Protein AF-A0A2H0KR12-F1 (afdb_monomer)

InterPro domains:
  IPR002725 YgjP-like, metallopeptidase domain [PF01863] (48-145)
  IPR053136 UTP pyrophosphatase-like [PTHR30399] (55-147)

Radius of gyration: 16.47 Å; Cα contacts (8 Å, |Δi|>4): 166; chains: 1; bounding box: 38×52×34 Å

pLDDT: mean 76.74, std 24.13, range [26.86, 98.75]

Solvent-accessible surface area (backbone atoms only — not comparable to full-atom values): 8942 Å² total; per-residue (Å²): 135,95,82,69,77,79,75,62,68,79,72,65,74,71,60,64,45,29,58,40,60,66,64,67,37,68,79,52,59,50,60,95,76,39,70,70,61,90,79,41,70,67,59,46,67,73,39,33,64,59,22,42,49,50,52,52,52,53,46,54,60,56,38,69,75,70,68,72,83,66,68,47,83,43,68,42,88,57,80,53,48,65,59,43,52,46,99,77,32,36,39,35,33,23,33,66,48,65,76,46,59,66,72,59,32,48,50,50,52,44,51,35,55,37,37,75,81,34,82,55,93,43,73,69,28,53,57,52,38,38,74,84,38,70,64,48,64,57,55,50,49,56,35,46,79,54,65,33,55,98,116

Sequence (151 aa):
MLTKWFRMALHLDAIGKAQWLFTKIKFFKQFEGRPIAQYSRKDYLTHRDRAFSLAKERIGHFNGFYGYKFNKINIKNQKTRWGSCSKRGNLNFNYKILFLSQGLSDYIIVHELCHLGEFNHSRKFWNLVAKTVPDYLKIKSELKKTGISFD

Foldseek 3Di:
DDPDVPVVVVPPPQQQAALQVVVVVCVVCDPPVDGQPLQDPVSCVVQQVVLVVLLVVLCVVVCVVVVFDADEEEEDRDNGDQWAADPRRYTYGHSCLSVDDPLVSSLRSQLRVLCSVPVDPDPSSVVSSCVVNVCVVVVCVVSVVSVHDPD

Secondary structure (DSSP, 8-state):
---STTTTTTSSSSSHHHHTHHHHGGGGS-BTTB---TT-HHHHHHHHHHHHHHHHHHHHHHHHHH-----EEEEE--SS-SEEE-TT-EEEEEGGGGGS-HHHHHHHHHHHHHTTT-SS-SHHHHHHHHHH-TTHHHHHHHHHTTT----

Structure (mmCIF, N/CA/C/O backbone):
data_AF-A0A2H0KR12-F1
#
_entry.id   AF-A0A2H0KR12-F1
#
loop_
_atom_site.group_PDB
_atom_site.id
_atom_site.type_symbol
_atom_site.label_atom_id
_atom_site.label_alt_id
_atom_site.label_comp_id
_atom_site.label_asym_id
_atom_site.label_entity_id
_atom_site.label_seq_id
_atom_site.pdbx_PDB_ins_code
_atom_site.Cartn_x
_atom_site.Cartn_y
_atom_site.Cartn_z
_atom_site.occupancy
_atom_site.B_iso_or_equiv
_atom_site.auth_seq_id
_atom_site.auth_comp_id
_atom_site.auth_asym_id
_atom_site.auth_atom_id
_atom_site.pdbx_PDB_model_num
ATOM 1 N N . MET A 1 1 ? 5.468 40.212 15.635 1.00 36.59 1 MET A N 1
ATOM 2 C CA . MET A 1 1 ? 5.252 40.053 14.179 1.00 36.59 1 MET A CA 1
ATOM 3 C C . MET A 1 1 ? 5.972 38.795 13.706 1.00 36.59 1 MET A C 1
ATOM 5 O O . MET A 1 1 ? 7.193 38.734 13.741 1.00 36.59 1 MET A O 1
ATOM 9 N N . LEU A 1 2 ? 5.198 37.753 13.398 1.00 39.41 2 LEU A N 1
ATOM 10 C CA . LEU A 1 2 ? 5.635 36.397 13.050 1.00 39.41 2 LEU A CA 1
ATOM 11 C C . LEU A 1 2 ? 6.019 36.301 11.565 1.00 39.41 2 LEU A C 1
ATOM 13 O O . LEU A 1 2 ? 5.158 36.035 10.736 1.00 39.41 2 LEU A O 1
ATOM 17 N N . THR A 1 3 ? 7.295 36.466 11.209 1.00 51.78 3 THR A N 1
ATOM 18 C CA . THR A 1 3 ? 7.741 36.264 9.815 1.00 51.78 3 THR A CA 1
ATOM 19 C C . THR A 1 3 ? 9.189 35.772 9.732 1.00 51.78 3 THR A C 1
ATOM 21 O O . THR A 1 3 ? 10.098 36.549 9.460 1.00 51.78 3 THR A O 1
ATOM 24 N N . LYS A 1 4 ? 9.411 34.468 9.959 1.00 35.66 4 LYS A N 1
ATOM 25 C CA . LYS A 1 4 ? 10.483 33.673 9.299 1.00 35.66 4 LYS A CA 1
ATOM 26 C C . LYS A 1 4 ? 10.427 32.182 9.649 1.00 35.66 4 LYS A C 1
ATOM 28 O O . LYS A 1 4 ? 10.772 31.348 8.821 1.00 35.66 4 LYS A O 1
ATOM 33 N N . TRP A 1 5 ? 9.903 31.841 10.826 1.00 26.86 5 TRP A N 1
ATOM 34 C CA . TRP A 1 5 ? 9.867 30.467 11.350 1.00 26.86 5 TRP A CA 1
ATOM 35 C C . TRP A 1 5 ? 8.819 29.544 10.698 1.00 26.86 5 TRP A C 1
ATOM 37 O O . TRP A 1 5 ? 8.929 28.328 10.798 1.00 26.86 5 TRP A O 1
ATOM 47 N N . PHE A 1 6 ? 7.846 30.089 9.960 1.00 30.66 6 PHE A N 1
ATOM 48 C CA . PHE A 1 6 ? 6.757 29.302 9.358 1.00 30.66 6 PHE A CA 1
ATOM 49 C C . PHE A 1 6 ? 7.095 28.686 7.984 1.00 30.66 6 PHE A C 1
ATOM 51 O O . PHE A 1 6 ? 6.385 27.804 7.511 1.00 30.66 6 PHE A O 1
ATOM 58 N N . ARG A 1 7 ? 8.189 29.114 7.332 1.00 29.92 7 ARG A N 1
ATOM 59 C CA . ARG A 1 7 ? 8.591 28.610 5.999 1.00 29.92 7 ARG A CA 1
ATOM 60 C C . ARG A 1 7 ? 9.651 27.501 6.021 1.00 29.92 7 ARG A C 1
ATOM 62 O O . ARG A 1 7 ? 9.856 26.870 4.993 1.00 29.92 7 ARG A O 1
ATOM 69 N N . MET A 1 8 ? 10.274 27.217 7.169 1.00 28.33 8 MET A N 1
ATOM 70 C CA . MET A 1 8 ? 11.233 26.105 7.323 1.00 28.33 8 MET A CA 1
ATOM 71 C C . MET A 1 8 ? 10.590 24.803 7.829 1.00 28.33 8 MET A C 1
ATOM 73 O O . MET A 1 8 ? 11.120 23.726 7.570 1.00 28.33 8 MET A O 1
ATOM 77 N N . ALA A 1 9 ? 9.423 24.871 8.476 1.00 29.05 9 ALA A N 1
ATOM 78 C CA . ALA A 1 9 ? 8.761 23.700 9.061 1.00 29.05 9 ALA A CA 1
ATOM 79 C C . ALA A 1 9 ? 8.001 22.819 8.045 1.00 29.05 9 ALA A C 1
ATOM 81 O O . ALA A 1 9 ? 7.668 21.683 8.352 1.00 29.05 9 ALA A O 1
ATOM 82 N N . LEU A 1 10 ? 7.761 23.292 6.816 1.00 31.42 10 LEU A N 1
ATOM 83 C CA . LEU A 1 10 ? 7.010 22.539 5.795 1.00 31.42 10 LEU A CA 1
ATOM 84 C C . LEU A 1 10 ? 7.892 21.780 4.789 1.00 31.42 10 LEU A C 1
ATOM 86 O O . LEU A 1 10 ? 7.370 21.143 3.876 1.00 31.42 10 LEU A O 1
ATOM 90 N N . HIS A 1 11 ? 9.220 21.823 4.939 1.00 29.78 11 HIS A N 1
ATOM 91 C CA . HIS A 1 11 ? 10.143 21.170 3.999 1.00 29.78 11 HIS A CA 1
ATOM 92 C C . HIS A 1 11 ? 11.000 20.052 4.607 1.00 29.78 11 HIS A C 1
ATOM 94 O O . HIS A 1 11 ? 11.663 19.329 3.868 1.00 29.78 11 HIS A O 1
ATOM 100 N N . LEU A 1 12 ? 10.935 19.845 5.926 1.00 29.61 12 LEU A N 1
ATOM 101 C CA . LEU A 1 12 ? 11.729 18.825 6.623 1.00 29.61 12 LEU A CA 1
ATOM 102 C C . LEU A 1 12 ? 10.927 17.602 7.104 1.00 29.61 12 LEU A C 1
ATOM 104 O O . LEU A 1 12 ? 11.536 16.622 7.518 1.00 29.61 12 LEU A O 1
ATOM 108 N N . ASP A 1 13 ? 9.600 17.584 6.943 1.00 34.00 13 ASP A N 1
ATOM 109 C CA . ASP A 1 13 ? 8.755 16.457 7.388 1.00 34.00 13 ASP A CA 1
ATOM 110 C C . ASP A 1 13 ? 8.484 15.383 6.314 1.00 34.00 13 ASP A C 1
ATOM 112 O O . ASP A 1 13 ? 8.046 14.274 6.621 1.00 34.00 13 ASP A O 1
ATOM 116 N N . ALA A 1 14 ? 8.776 15.663 5.039 1.00 34.31 14 ALA A N 1
ATOM 117 C CA . ALA A 1 14 ? 8.432 14.767 3.926 1.00 34.31 14 ALA A CA 1
ATOM 118 C C . ALA A 1 14 ? 9.603 13.915 3.394 1.00 34.31 14 ALA A C 1
ATOM 120 O O . ALA A 1 14 ? 9.390 13.022 2.568 1.00 34.31 14 ALA A O 1
ATOM 121 N N . ILE A 1 15 ? 10.837 14.188 3.835 1.00 39.44 15 ILE A N 1
ATOM 122 C CA . ILE A 1 15 ? 12.060 13.607 3.253 1.00 39.44 15 ILE A CA 1
ATOM 123 C C . ILE A 1 15 ? 12.625 12.467 4.126 1.00 39.44 15 ILE A C 1
ATOM 125 O O . ILE A 1 15 ? 13.105 11.473 3.589 1.00 39.44 15 ILE A O 1
ATOM 129 N N . GLY A 1 16 ? 12.466 12.514 5.454 1.00 32.53 16 GLY A N 1
ATOM 130 C CA . GLY A 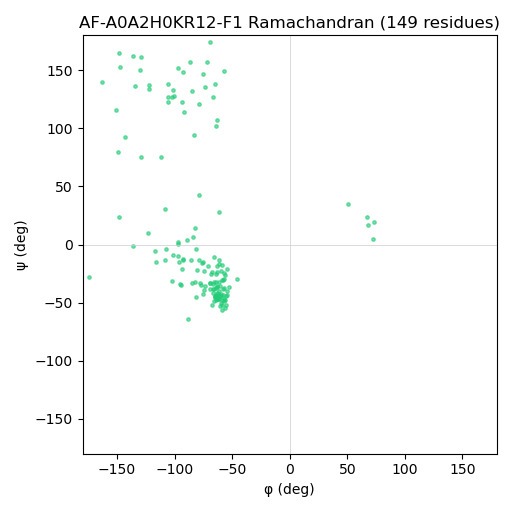1 16 ? 13.083 11.533 6.362 1.00 32.53 16 GLY A CA 1
ATOM 131 C C . GLY A 1 16 ? 12.401 10.158 6.460 1.00 32.53 16 GLY A C 1
ATOM 132 O O . GLY A 1 16 ? 13.083 9.150 6.628 1.00 32.53 16 GLY A O 1
ATOM 133 N N . LYS A 1 17 ? 11.068 10.066 6.330 1.00 38.53 17 LYS A N 1
ATOM 134 C CA . LYS A 1 17 ? 10.316 8.867 6.774 1.00 38.53 17 LYS A CA 1
ATOM 135 C C . LYS A 1 17 ? 10.416 7.634 5.866 1.00 38.53 17 LYS A C 1
ATOM 137 O O . LYS A 1 17 ? 10.103 6.531 6.301 1.00 38.53 17 LYS A O 1
ATOM 142 N N . ALA A 1 18 ? 10.867 7.782 4.623 1.00 44.34 18 ALA A N 1
ATOM 143 C CA . ALA A 1 18 ? 10.853 6.683 3.649 1.00 44.34 18 ALA A CA 1
ATOM 144 C C . ALA A 1 18 ? 12.131 6.530 2.822 1.00 44.34 18 ALA A C 1
ATOM 146 O O . ALA A 1 18 ? 12.256 5.572 2.060 1.00 44.34 18 ALA A O 1
ATOM 147 N N . GLN A 1 19 ? 13.116 7.405 3.024 1.00 36.97 19 GLN A N 1
ATOM 148 C CA . GLN A 1 19 ? 14.440 7.228 2.434 1.00 36.9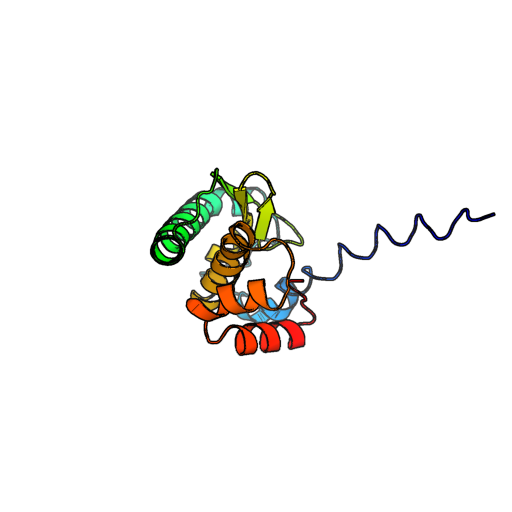7 19 GLN A CA 1
ATOM 149 C C . GLN A 1 19 ? 15.166 6.009 3.033 1.00 36.97 19 GLN A C 1
ATOM 151 O O . GLN A 1 19 ? 15.998 5.410 2.359 1.00 36.97 19 GLN A O 1
ATOM 156 N N . TRP A 1 20 ? 14.798 5.585 4.252 1.00 37.59 20 TRP A N 1
ATOM 157 C CA . TRP A 1 20 ? 15.489 4.513 4.970 1.00 37.59 20 TRP A CA 1
ATOM 158 C C . TRP A 1 20 ? 14.876 3.115 4.846 1.00 37.59 20 TRP A C 1
ATOM 160 O O . TRP A 1 20 ? 15.599 2.145 5.080 1.00 37.59 20 TRP A O 1
ATOM 170 N N . LEU A 1 21 ? 13.624 2.953 4.375 1.00 42.78 21 LEU A N 1
ATOM 171 C CA . LEU A 1 21 ? 13.148 1.606 3.993 1.00 42.78 21 LEU A CA 1
ATOM 172 C C . LEU A 1 21 ? 14.135 1.017 2.980 1.00 42.78 21 LEU A C 1
ATOM 174 O O . LEU A 1 21 ? 14.577 -0.109 3.149 1.00 42.78 21 LEU A O 1
ATOM 178 N N . PHE A 1 22 ? 14.638 1.841 2.054 1.00 44.47 22 PHE A N 1
ATOM 179 C CA . PHE A 1 22 ? 15.717 1.496 1.119 1.00 44.47 22 PHE A CA 1
ATOM 180 C C . PHE A 1 22 ? 17.075 1.190 1.768 1.00 44.47 22 PHE A C 1
ATOM 182 O O . PHE A 1 22 ? 17.862 0.439 1.197 1.00 44.47 22 PHE A O 1
ATOM 189 N N . THR A 1 23 ? 17.350 1.713 2.962 1.00 39.94 23 THR A N 1
ATOM 190 C CA . THR A 1 23 ? 18.626 1.530 3.667 1.00 39.94 23 THR A CA 1
ATOM 191 C C . THR A 1 23 ? 18.670 0.229 4.476 1.00 39.94 23 THR A C 1
ATOM 193 O O . THR A 1 23 ? 19.728 -0.400 4.538 1.00 39.94 23 THR A O 1
ATOM 196 N N . LYS A 1 24 ? 17.540 -0.242 5.039 1.00 40.88 24 LYS A N 1
ATOM 197 C CA . LYS A 1 24 ? 17.431 -1.612 5.601 1.00 40.88 24 LYS A CA 1
ATOM 198 C C . LYS A 1 24 ? 16.814 -2.654 4.676 1.00 40.88 24 LYS A C 1
ATOM 200 O O . LYS A 1 24 ? 16.923 -3.843 4.960 1.00 40.88 24 LYS A O 1
ATOM 205 N N . ILE A 1 25 ? 16.448 -2.248 3.465 1.00 45.97 25 ILE A N 1
ATOM 206 C CA . ILE A 1 25 ? 16.508 -3.067 2.249 1.00 45.97 25 ILE A CA 1
ATOM 207 C C . ILE A 1 25 ? 17.981 -3.499 1.919 1.00 45.97 25 ILE A C 1
ATOM 209 O O . ILE A 1 25 ? 18.331 -3.850 0.801 1.00 45.97 25 ILE A O 1
ATOM 213 N N . LYS A 1 26 ? 18.891 -3.630 2.900 1.00 42.38 26 LYS A N 1
ATOM 214 C CA . LYS A 1 26 ? 20.043 -4.545 2.749 1.00 42.38 26 LYS A CA 1
ATOM 215 C C . LYS A 1 26 ? 19.586 -5.995 2.500 1.00 42.38 26 LYS A C 1
ATOM 217 O O . LYS A 1 26 ? 20.367 -6.768 1.962 1.00 42.38 26 LYS A O 1
ATOM 222 N N . PHE A 1 27 ? 18.324 -6.322 2.801 1.00 41.62 27 PHE A N 1
ATOM 223 C CA . PHE A 1 27 ? 17.688 -7.597 2.456 1.00 41.62 27 PHE A CA 1
ATOM 224 C C . PHE A 1 27 ? 17.313 -7.739 0.963 1.00 41.62 27 PHE A C 1
ATOM 226 O O . PHE A 1 27 ? 17.250 -8.855 0.471 1.00 41.62 27 PHE A O 1
ATOM 233 N N . PHE A 1 28 ? 17.131 -6.642 0.205 1.00 45.19 28 PHE A N 1
ATOM 234 C CA . PHE A 1 28 ? 16.764 -6.696 -1.230 1.00 45.19 28 PHE A CA 1
ATOM 235 C C . PHE A 1 28 ? 17.919 -6.281 -2.143 1.00 45.19 28 PHE A C 1
ATOM 237 O O . PHE A 1 28 ? 17.711 -5.763 -3.240 1.00 45.19 28 PHE A O 1
ATOM 244 N N . LYS A 1 29 ? 19.162 -6.537 -1.713 1.00 42.94 29 LYS A N 1
ATOM 245 C CA . LYS A 1 29 ? 20.325 -6.408 -2.601 1.00 42.94 29 LYS A CA 1
ATOM 246 C C . LYS A 1 29 ? 20.262 -7.356 -3.808 1.00 42.94 29 LYS A C 1
ATOM 248 O O . LYS A 1 29 ? 21.020 -7.147 -4.749 1.00 42.94 29 LYS A O 1
ATOM 253 N N . GLN A 1 30 ? 19.372 -8.351 -3.808 1.00 40.97 30 GLN A N 1
ATOM 254 C CA . GLN A 1 30 ? 19.196 -9.292 -4.910 1.00 40.97 30 GLN A CA 1
ATOM 255 C C . GLN A 1 30 ? 17.713 -9.650 -5.082 1.00 40.97 30 GLN A C 1
ATOM 257 O O . GLN A 1 30 ? 17.221 -10.589 -4.467 1.00 40.97 30 GLN A O 1
ATOM 262 N N . PHE A 1 31 ? 16.999 -8.926 -5.944 1.00 43.50 31 PHE A N 1
ATOM 263 C CA . PHE A 1 31 ? 15.873 -9.527 -6.661 1.00 43.50 31 PHE A CA 1
ATOM 264 C C . PHE A 1 31 ? 16.451 -10.054 -7.978 1.00 43.50 31 PHE A C 1
ATOM 266 O O . PHE A 1 31 ? 17.003 -9.273 -8.753 1.00 43.50 31 PHE A O 1
ATOM 273 N N . GLU A 1 32 ? 16.460 -11.378 -8.160 1.00 46.72 32 GLU A N 1
ATOM 274 C CA . GLU A 1 32 ? 17.129 -12.056 -9.290 1.00 46.72 32 GLU A CA 1
ATOM 275 C C . GLU A 1 32 ? 18.601 -11.629 -9.498 1.00 46.72 32 GLU A C 1
ATOM 277 O O . GLU A 1 32 ? 19.086 -11.494 -10.620 1.00 46.72 32 GLU A O 1
ATOM 282 N N . GLY A 1 33 ? 19.331 -11.344 -8.414 1.00 45.50 33 GLY A N 1
ATOM 283 C CA . GLY A 1 33 ? 20.742 -10.953 -8.502 1.00 45.50 33 GLY A CA 1
ATOM 284 C C . GLY A 1 33 ? 21.004 -9.542 -9.051 1.00 45.50 33 GLY A C 1
ATOM 285 O O . GLY A 1 33 ? 22.167 -9.176 -9.216 1.00 45.50 33 GLY A O 1
ATOM 286 N N . ARG A 1 34 ? 19.969 -8.726 -9.313 1.00 43.16 34 ARG A N 1
ATOM 287 C CA . ARG A 1 34 ? 20.125 -7.359 -9.840 1.00 43.16 34 ARG A CA 1
ATOM 288 C C . ARG A 1 34 ? 19.867 -6.298 -8.764 1.00 43.16 34 ARG A C 1
ATOM 290 O O . ARG A 1 34 ? 18.898 -6.410 -8.011 1.00 43.16 34 ARG A O 1
ATOM 297 N N . PRO A 1 35 ? 20.684 -5.230 -8.702 1.00 51.91 35 PRO A N 1
ATOM 298 C CA . PRO A 1 35 ? 20.378 -4.086 -7.859 1.00 51.91 35 PRO A CA 1
ATOM 299 C C . PRO A 1 35 ? 19.132 -3.373 -8.398 1.00 51.91 35 PRO A C 1
ATOM 301 O O . PRO A 1 35 ? 19.086 -2.991 -9.568 1.00 51.91 35 PRO A O 1
ATOM 304 N N . ILE A 1 36 ? 18.131 -3.156 -7.541 1.00 54.69 36 ILE A N 1
ATOM 305 C CA . ILE A 1 36 ? 16.977 -2.309 -7.867 1.00 54.69 36 ILE A CA 1
ATOM 306 C C . ILE A 1 36 ? 17.514 -0.893 -8.100 1.00 54.69 36 ILE A C 1
ATOM 308 O O . ILE A 1 36 ? 17.926 -0.210 -7.157 1.00 54.69 36 ILE A O 1
ATOM 312 N N . ALA A 1 37 ? 17.548 -0.447 -9.358 1.00 57.19 37 ALA A N 1
ATOM 313 C CA . ALA A 1 37 ? 17.982 0.898 -9.712 1.00 57.19 37 ALA A CA 1
ATOM 314 C C . ALA A 1 37 ? 16.999 1.894 -9.087 1.00 57.19 37 ALA A C 1
ATOM 316 O O . ALA A 1 37 ? 15.892 2.069 -9.596 1.00 57.19 37 ALA A O 1
ATOM 317 N N . GLN A 1 38 ? 17.399 2.515 -7.970 1.00 61.31 38 GLN A N 1
ATOM 318 C CA . GLN A 1 38 ? 16.505 2.996 -6.907 1.00 61.31 38 GLN A CA 1
ATOM 319 C C . GLN A 1 38 ? 15.259 3.775 -7.372 1.00 61.31 38 GLN A C 1
ATOM 321 O O . GLN A 1 38 ? 14.225 3.678 -6.710 1.00 61.31 38 GLN A O 1
ATOM 326 N N . TYR A 1 39 ? 15.300 4.491 -8.506 1.00 66.75 39 TYR A N 1
ATOM 327 C CA . TYR A 1 39 ? 14.150 5.203 -9.086 1.00 66.75 39 TYR A CA 1
ATOM 328 C C . TYR A 1 39 ? 14.156 5.282 -10.619 1.00 66.75 39 TYR A C 1
ATOM 330 O O . TYR A 1 39 ? 13.552 6.201 -11.176 1.00 66.75 39 TYR A O 1
ATOM 338 N N . SER A 1 40 ? 14.831 4.371 -11.328 1.00 81.12 40 SER A N 1
ATOM 339 C CA . SER A 1 40 ? 14.942 4.516 -12.786 1.00 81.12 40 SER A CA 1
ATOM 340 C C . SER A 1 40 ? 13.573 4.384 -13.471 1.00 81.12 40 SER A C 1
ATOM 342 O O . SER A 1 40 ? 12.762 3.521 -13.129 1.00 81.12 40 SER A O 1
ATOM 344 N N . ARG A 1 41 ? 13.304 5.244 -14.464 1.00 86.81 41 ARG A N 1
ATOM 345 C CA . ARG A 1 41 ? 12.069 5.168 -15.262 1.00 86.81 41 ARG A CA 1
ATOM 346 C C . ARG A 1 41 ? 11.941 3.808 -15.947 1.00 86.81 41 ARG A C 1
ATOM 348 O O . ARG A 1 41 ? 10.841 3.274 -16.002 1.00 86.81 41 ARG A O 1
ATOM 355 N N . LYS A 1 42 ? 13.061 3.253 -16.425 1.00 88.75 42 LYS A N 1
ATOM 356 C CA . LYS A 1 42 ? 13.122 1.930 -17.054 1.00 88.75 42 LYS A CA 1
ATOM 357 C C . LYS A 1 42 ? 12.642 0.840 -16.095 1.00 88.75 42 LYS A C 1
ATOM 359 O O . LYS A 1 42 ? 11.724 0.116 -16.445 1.00 88.75 42 LYS A O 1
ATOM 364 N N . ASP A 1 43 ? 13.189 0.787 -14.882 1.00 86.56 43 ASP A N 1
ATOM 365 C CA . ASP A 1 43 ? 12.821 -0.224 -13.883 1.00 86.56 43 ASP A CA 1
ATOM 366 C C . ASP A 1 43 ? 11.343 -0.139 -13.475 1.00 86.56 43 ASP A C 1
ATOM 368 O O . ASP A 1 43 ? 10.642 -1.149 -13.444 1.00 86.56 43 ASP A O 1
ATOM 372 N N . TYR A 1 44 ? 10.834 1.080 -13.271 1.00 91.00 44 TYR A N 1
ATOM 373 C CA . TYR A 1 44 ? 9.407 1.300 -13.037 1.00 91.00 44 TYR A CA 1
ATOM 374 C C . TYR A 1 44 ? 8.544 0.786 -14.198 1.00 91.00 44 TYR A C 1
ATOM 376 O O . TYR A 1 44 ? 7.558 0.092 -13.960 1.00 91.00 44 TYR A O 1
ATOM 384 N N . LEU A 1 45 ? 8.892 1.117 -15.446 1.00 94.50 45 LEU A N 1
ATOM 385 C CA . LEU A 1 45 ? 8.128 0.678 -16.615 1.00 94.50 45 LEU A CA 1
ATOM 386 C C . LEU A 1 45 ? 8.141 -0.846 -16.774 1.00 94.50 45 LEU A C 1
ATOM 388 O O . LEU A 1 45 ? 7.110 -1.403 -17.128 1.00 94.50 45 LEU A O 1
ATOM 392 N N . THR A 1 46 ? 9.251 -1.508 -16.445 1.00 93.69 46 THR A N 1
ATOM 393 C CA . THR A 1 46 ? 9.359 -2.974 -16.469 1.00 93.69 46 THR A CA 1
ATOM 394 C C . THR A 1 46 ? 8.430 -3.651 -15.457 1.00 93.69 46 THR A C 1
ATOM 396 O O . THR A 1 46 ? 7.876 -4.710 -15.736 1.00 93.69 46 THR A O 1
ATOM 399 N N . HIS A 1 47 ? 8.248 -3.062 -14.272 1.00 93.44 47 HIS A N 1
ATOM 400 C CA . HIS A 1 47 ? 7.597 -3.745 -13.146 1.00 93.44 47 HIS A CA 1
ATOM 401 C C . HIS A 1 47 ? 6.189 -3.239 -12.814 1.00 93.44 47 HIS A C 1
ATOM 403 O O . HIS A 1 47 ? 5.469 -3.898 -12.061 1.00 93.44 47 HIS A O 1
ATOM 409 N N . ARG A 1 48 ? 5.767 -2.088 -13.352 1.00 96.06 48 ARG A N 1
ATOM 410 C CA . ARG A 1 48 ? 4.486 -1.450 -12.997 1.00 96.06 48 ARG A CA 1
ATOM 411 C C . ARG A 1 48 ? 3.265 -2.341 -13.217 1.00 96.06 48 ARG A C 1
ATOM 413 O O . ARG A 1 48 ? 2.369 -2.308 -12.380 1.00 96.06 48 ARG A O 1
ATOM 420 N N . ASP A 1 49 ? 3.240 -3.147 -14.275 1.00 98.12 49 ASP A N 1
ATOM 421 C CA . ASP A 1 49 ? 2.077 -3.982 -14.602 1.00 98.12 49 ASP A CA 1
ATOM 422 C C . ASP A 1 49 ? 1.994 -5.215 -13.693 1.00 98.12 49 ASP A C 1
ATOM 424 O O . ASP A 1 49 ? 0.911 -5.596 -13.243 1.00 98.12 49 ASP A O 1
ATOM 428 N N . ARG A 1 50 ? 3.149 -5.781 -13.314 1.00 97.50 50 ARG A N 1
ATOM 429 C CA . ARG A 1 50 ? 3.236 -6.839 -12.293 1.00 97.50 50 ARG A CA 1
ATOM 430 C C . ARG A 1 50 ? 2.812 -6.315 -10.923 1.00 97.50 50 ARG A C 1
ATOM 432 O O . ARG A 1 50 ? 2.010 -6.950 -10.247 1.00 97.50 50 ARG A O 1
ATOM 439 N N . ALA A 1 51 ? 3.287 -5.131 -10.540 1.00 97.19 51 ALA A N 1
ATOM 440 C CA . ALA A 1 51 ? 2.872 -4.483 -9.299 1.00 97.19 51 ALA A CA 1
ATOM 441 C C . ALA A 1 51 ? 1.374 -4.135 -9.297 1.00 97.19 51 ALA A C 1
ATOM 443 O O . ALA A 1 51 ? 0.719 -4.260 -8.266 1.00 97.19 51 ALA A O 1
ATOM 444 N N . PHE A 1 52 ? 0.818 -3.731 -10.444 1.00 98.69 52 PHE A N 1
ATOM 445 C CA . PHE A 1 52 ? -0.617 -3.487 -10.590 1.00 98.69 52 PHE A CA 1
ATOM 446 C C . PHE A 1 52 ? -1.420 -4.774 -10.428 1.00 98.69 52 PHE A C 1
ATOM 448 O O . PHE A 1 52 ? -2.414 -4.775 -9.709 1.00 98.69 52 PHE A O 1
ATOM 455 N N . SER A 1 53 ? -0.973 -5.863 -11.054 1.00 98.69 53 SER A N 1
ATOM 456 C CA . SER A 1 53 ? -1.621 -7.174 -10.954 1.00 98.69 53 SER A CA 1
ATOM 457 C C . SER A 1 53 ? -1.627 -7.676 -9.510 1.00 98.69 53 SER A C 1
ATOM 459 O O . SER A 1 53 ? -2.693 -8.018 -9.005 1.00 98.69 53 SER A O 1
ATOM 461 N N . LEU A 1 54 ? -0.483 -7.585 -8.818 1.00 98.31 54 LEU A N 1
ATOM 462 C CA . LEU A 1 54 ? -0.380 -7.876 -7.386 1.00 98.31 54 LEU A CA 1
ATOM 463 C C . LEU A 1 54 ? -1.359 -7.016 -6.577 1.00 98.31 54 LEU A C 1
ATOM 465 O O . LEU A 1 54 ? -2.187 -7.545 -5.844 1.00 98.31 54 LEU A O 1
ATOM 469 N N . ALA A 1 55 ? -1.315 -5.688 -6.731 1.00 98.56 55 ALA A N 1
ATOM 470 C CA . ALA A 1 55 ? -2.194 -4.791 -5.983 1.00 98.56 55 ALA A CA 1
ATOM 471 C C . ALA A 1 55 ? -3.677 -5.102 -6.228 1.00 98.56 55 ALA A C 1
ATOM 473 O O . ALA A 1 55 ? -4.461 -5.137 -5.284 1.00 98.56 55 ALA A O 1
ATOM 474 N N . LYS A 1 56 ? -4.064 -5.354 -7.483 1.00 98.75 56 LYS A N 1
ATOM 475 C CA . LYS A 1 56 ? -5.439 -5.685 -7.870 1.00 98.75 56 LYS A CA 1
ATOM 476 C C . LYS A 1 56 ? -5.907 -6.992 -7.235 1.00 98.75 56 LYS A C 1
ATOM 478 O O . LYS A 1 56 ? -7.008 -7.026 -6.694 1.00 98.75 56 LYS A O 1
ATOM 483 N N . GLU A 1 57 ? -5.086 -8.036 -7.285 1.00 98.69 57 GLU A N 1
ATOM 484 C CA . GLU A 1 57 ? -5.390 -9.337 -6.685 1.00 98.69 57 GLU A CA 1
ATOM 485 C C . GLU A 1 57 ? -5.581 -9.213 -5.170 1.00 98.69 57 GLU A C 1
ATOM 487 O O . GLU A 1 57 ? -6.627 -9.585 -4.636 1.00 98.69 57 GLU A O 1
ATOM 492 N N . ARG A 1 58 ? -4.601 -8.620 -4.478 1.00 98.62 58 ARG A N 1
ATOM 493 C CA . ARG A 1 58 ? -4.639 -8.492 -3.016 1.00 98.62 58 ARG A CA 1
ATOM 494 C C . ARG A 1 58 ? -5.767 -7.566 -2.558 1.00 98.62 58 ARG A C 1
ATOM 496 O O . ARG A 1 58 ? -6.443 -7.879 -1.583 1.00 98.62 58 ARG A O 1
ATOM 503 N N . ILE A 1 59 ? -6.042 -6.477 -3.284 1.00 98.69 59 ILE A N 1
ATOM 504 C CA . ILE A 1 59 ? -7.225 -5.639 -3.026 1.00 98.69 59 ILE A CA 1
ATOM 505 C C . ILE A 1 59 ? -8.506 -6.446 -3.196 1.00 98.69 59 ILE A C 1
ATOM 507 O O . ILE A 1 59 ? -9.375 -6.337 -2.342 1.00 98.69 59 ILE A O 1
ATOM 511 N N . GLY A 1 60 ? -8.637 -7.255 -4.249 1.00 98.56 60 GLY A N 1
ATOM 512 C CA . GLY A 1 60 ? -9.807 -8.115 -4.433 1.00 98.56 60 GLY A CA 1
ATOM 513 C C . GLY A 1 60 ? -10.022 -9.050 -3.242 1.00 98.56 60 GLY A C 1
ATOM 514 O O . GLY A 1 60 ? -11.122 -9.107 -2.698 1.00 98.56 60 GLY A O 1
ATOM 515 N N . HIS A 1 61 ? -8.951 -9.703 -2.786 1.00 98.44 61 HIS A N 1
ATOM 516 C CA . HIS A 1 61 ? -8.978 -10.592 -1.627 1.00 98.44 61 HIS A CA 1
ATOM 517 C C . HIS A 1 61 ? -9.433 -9.874 -0.345 1.00 98.44 61 HIS A C 1
ATOM 519 O O . HIS A 1 61 ? -10.425 -10.266 0.266 1.00 98.44 61 HIS A O 1
ATOM 525 N N . PHE A 1 62 ? -8.756 -8.792 0.050 1.00 98.69 62 PHE A N 1
ATOM 526 C CA . PHE A 1 62 ? -9.074 -8.100 1.304 1.00 98.69 62 PHE A CA 1
ATOM 527 C C . PHE A 1 62 ? -10.371 -7.294 1.229 1.00 98.69 62 PHE A C 1
ATOM 529 O O . PHE A 1 62 ? -11.120 -7.237 2.200 1.00 98.69 62 PHE A O 1
ATOM 536 N N . ASN A 1 63 ? -10.688 -6.686 0.086 1.00 98.44 63 ASN A N 1
ATOM 537 C CA . ASN A 1 63 ? -11.939 -5.950 -0.067 1.00 98.44 63 ASN A CA 1
ATOM 538 C C . ASN A 1 63 ? -13.159 -6.878 -0.124 1.00 98.44 63 ASN A C 1
ATOM 540 O O . ASN A 1 63 ? -14.257 -6.416 0.159 1.00 98.44 63 ASN A O 1
ATOM 544 N N . GLY A 1 64 ? -12.981 -8.175 -0.404 1.00 98.12 64 GLY A N 1
ATOM 545 C CA . GLY A 1 64 ? -14.023 -9.180 -0.185 1.00 98.12 64 GLY A CA 1
ATOM 546 C C . GLY A 1 64 ? -14.483 -9.252 1.277 1.00 98.12 64 GLY A C 1
ATOM 547 O O . GLY A 1 64 ? -15.655 -9.503 1.533 1.00 98.12 64 GLY A O 1
ATOM 548 N N . PHE A 1 65 ? -13.593 -8.953 2.230 1.00 98.19 65 PHE A N 1
ATOM 549 C CA . PHE A 1 65 ? -13.931 -8.838 3.651 1.00 98.19 65 PHE A CA 1
ATOM 550 C C . PHE A 1 65 ? -14.540 -7.470 4.006 1.00 98.19 65 PHE A C 1
ATOM 552 O O . PHE A 1 65 ? -15.524 -7.403 4.737 1.00 98.19 65 PHE A O 1
ATOM 559 N N . TYR A 1 66 ? -13.957 -6.369 3.514 1.00 98.12 66 TYR A N 1
ATOM 560 C CA . TYR A 1 66 ? -14.377 -5.016 3.913 1.00 98.12 66 TYR A CA 1
ATOM 561 C C . TYR A 1 66 ? -15.605 -4.477 3.167 1.00 98.12 66 TYR A C 1
ATOM 563 O O . TYR A 1 66 ? -16.355 -3.680 3.726 1.00 98.12 66 TYR A O 1
ATOM 571 N N . GLY A 1 67 ? -15.795 -4.853 1.902 1.00 98.19 67 GLY A N 1
ATOM 572 C CA . GLY A 1 67 ? -16.899 -4.375 1.068 1.00 98.19 67 GLY A CA 1
ATOM 573 C C . GLY A 1 67 ? -16.840 -2.883 0.710 1.00 98.19 67 GLY A C 1
ATOM 574 O O . GLY A 1 67 ? -17.877 -2.281 0.426 1.00 98.19 67 GLY A O 1
ATOM 575 N N . TYR A 1 68 ? -15.663 -2.248 0.722 1.00 98.38 68 TYR A N 1
ATOM 576 C CA . TYR A 1 68 ? -15.554 -0.820 0.422 1.00 98.38 68 TYR A CA 1
ATOM 577 C C . TYR A 1 68 ? -15.692 -0.521 -1.072 1.00 98.38 68 TYR A C 1
ATOM 579 O O . TYR A 1 68 ? -15.218 -1.260 -1.939 1.00 98.38 68 TYR A O 1
ATOM 587 N N . LYS A 1 69 ? -16.286 0.637 -1.373 1.00 98.06 69 LYS A N 1
ATOM 588 C CA . LYS A 1 69 ? -16.239 1.239 -2.708 1.00 98.06 69 LYS A CA 1
ATOM 589 C C . LYS A 1 69 ? -14.958 2.060 -2.841 1.00 98.06 69 LYS A C 1
ATOM 591 O O . LYS A 1 69 ? -14.652 2.883 -1.982 1.00 98.06 69 LYS A O 1
ATOM 596 N N . PHE A 1 70 ? -14.240 1.878 -3.942 1.00 98.44 70 PHE A N 1
ATOM 597 C CA . PHE A 1 70 ? -13.075 2.684 -4.307 1.00 98.44 70 PHE A CA 1
ATOM 598 C C . PHE A 1 70 ? -13.135 3.046 -5.791 1.00 98.44 70 PHE A C 1
ATOM 600 O O . PHE A 1 70 ? -13.874 2.439 -6.560 1.00 98.44 70 PHE A O 1
ATOM 607 N N . ASN A 1 71 ? -12.372 4.058 -6.193 1.00 98.31 71 ASN A N 1
ATOM 608 C CA . ASN A 1 71 ? -12.397 4.571 -7.559 1.00 98.31 71 ASN A CA 1
ATOM 609 C C . ASN A 1 71 ? -11.410 3.822 -8.462 1.00 98.31 71 ASN A C 1
ATOM 611 O O . ASN A 1 71 ? -11.800 3.176 -9.429 1.00 98.31 71 ASN A O 1
ATOM 615 N N . LYS A 1 7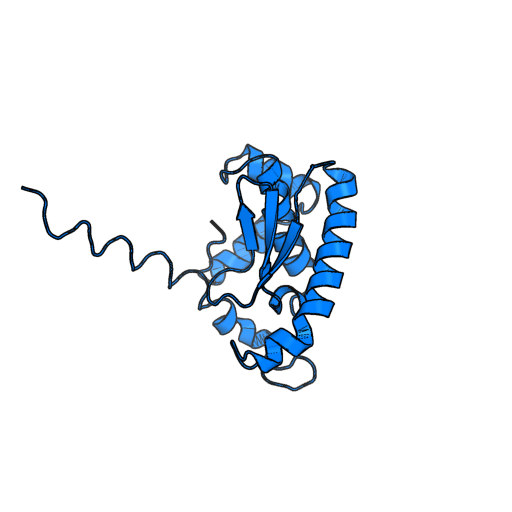2 ? -10.108 3.935 -8.175 1.00 98.06 72 LYS A N 1
ATOM 616 C CA . LYS A 1 72 ? -9.042 3.387 -9.028 1.00 98.06 72 LYS A CA 1
ATOM 617 C C . LYS A 1 72 ? -7.849 2.935 -8.204 1.00 98.06 72 LYS A C 1
ATOM 619 O O . LYS A 1 72 ? -7.566 3.511 -7.154 1.00 98.06 72 LYS A O 1
ATOM 624 N N . ILE A 1 73 ? -7.122 1.966 -8.751 1.00 98.69 73 ILE A N 1
ATOM 625 C CA . ILE A 1 73 ? -5.804 1.538 -8.282 1.00 98.69 73 ILE A CA 1
ATOM 626 C C . ILE A 1 73 ? -4.760 2.168 -9.202 1.00 98.69 73 ILE A C 1
ATOM 628 O O . ILE A 1 73 ? -4.846 2.033 -10.421 1.00 98.69 73 ILE A O 1
ATOM 632 N N . ASN A 1 74 ? -3.768 2.846 -8.633 1.00 98.38 74 ASN A N 1
ATOM 633 C CA . ASN A 1 74 ? -2.657 3.417 -9.385 1.00 98.38 74 ASN A CA 1
ATOM 634 C C . ASN A 1 74 ? -1.325 2.883 -8.875 1.00 98.38 74 ASN A C 1
ATOM 636 O O . ASN A 1 74 ? -1.071 2.888 -7.673 1.00 98.38 74 ASN A O 1
ATOM 640 N N . ILE A 1 75 ? -0.427 2.555 -9.799 1.00 98.06 75 ILE A N 1
ATOM 641 C CA . ILE A 1 75 ? 0.969 2.258 -9.479 1.00 98.06 75 ILE A CA 1
ATOM 642 C C . ILE A 1 75 ? 1.838 3.472 -9.801 1.00 98.06 75 ILE A C 1
ATOM 644 O O . ILE A 1 75 ? 1.692 4.094 -10.855 1.00 98.06 75 ILE A O 1
ATOM 648 N N . LYS A 1 76 ? 2.720 3.836 -8.869 1.00 93.50 76 LYS A N 1
ATOM 649 C CA . LYS A 1 76 ? 3.590 5.014 -8.927 1.00 93.50 76 LYS A CA 1
ATOM 650 C C . LYS A 1 76 ? 5.045 4.632 -8.645 1.00 93.50 76 LYS A C 1
ATOM 652 O O . LYS A 1 76 ? 5.332 3.606 -8.037 1.00 93.50 76 LYS A O 1
ATOM 657 N N . ASN A 1 77 ? 5.970 5.501 -9.042 1.00 89.69 77 ASN A N 1
ATOM 658 C CA . ASN A 1 77 ? 7.384 5.431 -8.669 1.00 89.69 77 ASN A CA 1
ATOM 659 C C . ASN A 1 77 ? 7.716 6.610 -7.745 1.00 89.69 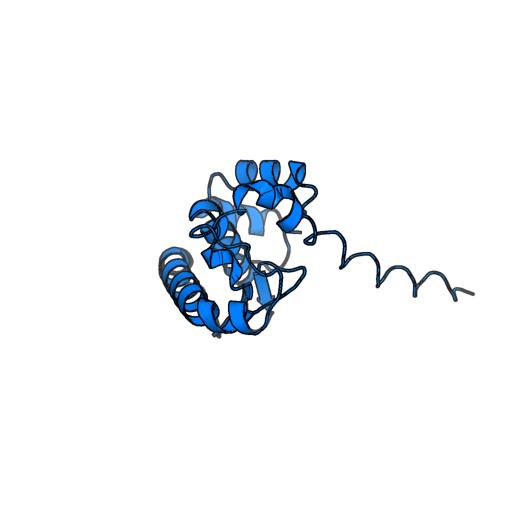77 ASN A C 1
ATOM 661 O O . ASN A 1 77 ? 8.261 7.622 -8.181 1.00 89.69 77 ASN A O 1
ATOM 665 N N . GLN A 1 78 ? 7.294 6.522 -6.482 1.00 81.44 78 GLN A N 1
ATOM 666 C CA . GLN A 1 78 ? 7.510 7.585 -5.498 1.00 81.44 78 GLN A CA 1
ATOM 667 C C . GLN A 1 78 ? 8.798 7.348 -4.707 1.00 81.44 78 GLN A C 1
ATOM 669 O O . GLN A 1 78 ? 9.187 6.206 -4.457 1.00 81.44 78 GLN A O 1
ATOM 674 N N . LYS A 1 79 ? 9.447 8.441 -4.291 1.00 73.75 79 LYS A N 1
ATOM 675 C CA . LYS A 1 79 ? 10.666 8.385 -3.471 1.00 73.75 79 LYS A CA 1
ATOM 676 C C . LYS A 1 79 ? 10.382 8.022 -2.022 1.00 73.75 79 LYS A C 1
ATOM 678 O O . LYS A 1 79 ? 11.099 7.222 -1.439 1.00 73.75 79 LYS A O 1
ATOM 683 N N . THR A 1 80 ? 9.329 8.607 -1.460 1.00 68.00 80 THR A N 1
ATOM 684 C CA . THR A 1 80 ? 9.109 8.609 -0.011 1.00 68.00 80 THR A CA 1
ATOM 685 C C . THR A 1 80 ? 7.768 8.019 0.419 1.00 68.00 80 THR A C 1
ATOM 687 O O . THR A 1 80 ? 7.372 8.150 1.571 1.00 68.00 80 THR A O 1
ATOM 690 N N . ARG A 1 81 ? 7.021 7.385 -0.485 1.00 77.12 81 ARG A N 1
ATOM 691 C CA . ARG A 1 81 ? 5.704 6.828 -0.155 1.00 77.12 81 ARG A CA 1
ATOM 692 C C . ARG A 1 81 ? 5.556 5.430 -0.721 1.00 77.12 81 ARG A C 1
ATOM 694 O O . ARG A 1 81 ? 5.937 5.186 -1.868 1.00 77.12 81 ARG A O 1
ATOM 701 N N . TRP A 1 82 ? 5.003 4.546 0.102 1.00 85.50 82 TRP A N 1
ATOM 702 C CA . TRP A 1 82 ? 4.648 3.172 -0.257 1.00 85.50 82 TRP A CA 1
ATOM 703 C C . TRP A 1 82 ? 3.192 3.057 -0.694 1.00 85.50 82 TRP A C 1
ATOM 705 O O . TRP A 1 82 ? 2.899 2.316 -1.631 1.00 85.50 82 TRP A O 1
ATOM 715 N N . GLY A 1 83 ? 2.321 3.849 -0.073 1.00 89.06 83 GLY A N 1
ATOM 716 C CA . GLY A 1 83 ? 0.899 3.897 -0.350 1.00 89.06 83 GLY A CA 1
ATOM 717 C C . GLY A 1 83 ? 0.305 5.292 -0.133 1.00 89.06 83 GLY A C 1
ATOM 718 O O . GLY A 1 83 ? 0.952 6.192 0.422 1.00 89.06 83 GLY A O 1
ATOM 719 N N . SER A 1 84 ? -0.901 5.495 -0.667 1.00 90.06 84 SER A N 1
ATOM 720 C CA . SER A 1 84 ? -1.807 6.571 -0.261 1.00 90.06 84 SER A CA 1
ATOM 721 C C . SER A 1 84 ? -3.241 6.319 -0.724 1.00 90.06 84 SER A C 1
ATOM 723 O O . SER A 1 84 ? -3.463 5.971 -1.889 1.00 90.06 84 SER A O 1
ATOM 725 N N . CYS A 1 85 ? -4.208 6.637 0.129 1.00 94.44 85 CYS A N 1
ATOM 726 C CA . CYS A 1 85 ? -5.615 6.752 -0.228 1.00 94.44 85 CYS A CA 1
ATOM 727 C C . CYS A 1 85 ? -6.046 8.224 -0.286 1.00 94.44 85 CYS A C 1
ATOM 729 O O . CYS A 1 85 ? -5.849 8.998 0.650 1.00 94.44 85 CYS A O 1
ATOM 731 N N . SER A 1 86 ? -6.636 8.645 -1.405 1.00 92.25 86 SER A N 1
ATOM 732 C CA . SER A 1 86 ? -7.235 9.987 -1.511 1.00 92.25 86 SER A CA 1
ATOM 733 C C . SER A 1 86 ? -8.686 9.988 -1.021 1.00 92.25 86 SER A C 1
ATOM 735 O O . SER A 1 86 ? -9.377 8.988 -1.190 1.00 92.25 86 SER A O 1
ATOM 737 N N . LYS A 1 87 ? -9.214 11.147 -0.603 1.00 90.44 87 LYS A N 1
ATOM 738 C CA . LYS A 1 87 ? -10.649 11.329 -0.278 1.00 90.44 87 LYS A CA 1
ATOM 739 C C . LYS A 1 87 ? -11.621 10.923 -1.396 1.00 90.44 87 LYS A C 1
ATOM 741 O O . LYS A 1 87 ? -12.779 10.643 -1.131 1.00 90.44 87 LYS A O 1
ATOM 746 N N . ARG A 1 88 ? -11.154 10.870 -2.649 1.00 95.06 88 ARG A N 1
ATOM 747 C CA . ARG A 1 88 ? -11.926 10.398 -3.815 1.00 95.06 88 ARG A CA 1
ATOM 748 C C . ARG A 1 88 ? -11.896 8.871 -3.993 1.00 95.06 88 ARG A C 1
ATOM 750 O O . ARG A 1 88 ? -12.312 8.381 -5.036 1.00 95.06 88 ARG A O 1
ATOM 757 N N . GLY A 1 89 ? -11.315 8.126 -3.054 1.00 96.31 89 GLY A N 1
ATOM 758 C CA . GLY A 1 89 ? -11.195 6.670 -3.121 1.00 96.31 89 GLY A CA 1
ATOM 759 C C . GLY A 1 89 ? -10.161 6.154 -4.128 1.00 96.31 89 GLY A C 1
ATOM 760 O O . GLY A 1 89 ? -10.249 5.011 -4.562 1.00 96.31 89 GLY A O 1
ATOM 761 N N . ASN A 1 90 ? -9.197 6.973 -4.562 1.00 97.81 90 ASN A N 1
ATOM 762 C CA . ASN A 1 90 ? -8.046 6.466 -5.320 1.00 97.81 90 ASN A CA 1
ATOM 763 C C . ASN A 1 90 ? -7.029 5.830 -4.374 1.00 97.81 90 ASN A C 1
ATOM 765 O O . ASN A 1 90 ? -6.481 6.537 -3.524 1.00 97.81 90 ASN A O 1
ATOM 769 N N . LEU A 1 91 ? -6.741 4.551 -4.594 1.00 98.19 91 LEU A N 1
ATOM 770 C CA . LEU A 1 91 ? -5.693 3.797 -3.919 1.00 98.19 91 LEU A CA 1
ATOM 771 C C . LEU A 1 91 ? -4.429 3.863 -4.775 1.00 98.19 91 LEU A C 1
ATOM 773 O O . LEU A 1 91 ? -4.443 3.515 -5.957 1.00 98.19 91 LEU A O 1
ATOM 777 N N . ASN A 1 92 ? -3.335 4.359 -4.214 1.00 96.50 92 ASN A N 1
ATOM 778 C CA . ASN A 1 92 ? -2.076 4.515 -4.931 1.00 96.50 92 ASN A CA 1
ATOM 779 C C . ASN A 1 92 ? -0.995 3.732 -4.209 1.00 96.50 92 ASN A C 1
ATOM 781 O O . ASN A 1 92 ? -0.852 3.887 -3.003 1.00 96.50 92 ASN A O 1
ATOM 785 N N . PHE A 1 93 ? -0.198 2.977 -4.956 1.00 96.06 93 PHE A N 1
ATOM 786 C CA . PHE A 1 93 ? 0.888 2.174 -4.412 1.00 96.06 93 PHE A CA 1
ATOM 787 C C . PHE A 1 93 ? 2.185 2.423 -5.162 1.00 96.06 93 PHE A C 1
ATOM 789 O O . PHE A 1 93 ? 2.200 2.715 -6.361 1.00 96.06 93 PHE A O 1
ATOM 796 N N . ASN A 1 94 ? 3.298 2.280 -4.458 1.00 92.88 94 ASN A N 1
ATOM 797 C CA . ASN A 1 94 ? 4.609 2.236 -5.078 1.00 92.88 94 ASN A CA 1
ATOM 798 C C . ASN A 1 94 ? 4.800 0.894 -5.788 1.00 92.88 94 ASN A C 1
ATOM 800 O O . ASN A 1 94 ? 4.531 -0.135 -5.183 1.00 92.88 94 ASN A O 1
ATOM 804 N N . TYR A 1 95 ? 5.323 0.865 -7.018 1.00 93.94 95 TYR A N 1
ATOM 805 C CA . TYR A 1 95 ? 5.553 -0.408 -7.729 1.00 93.94 95 TYR A CA 1
ATOM 806 C C . TYR A 1 95 ? 6.450 -1.377 -6.948 1.00 93.94 95 TYR A C 1
ATOM 808 O O . TYR A 1 95 ? 6.349 -2.590 -7.108 1.00 93.94 95 TYR A O 1
ATOM 816 N N . LYS A 1 96 ? 7.293 -0.842 -6.062 1.00 88.19 96 LYS A N 1
ATOM 817 C CA . LYS A 1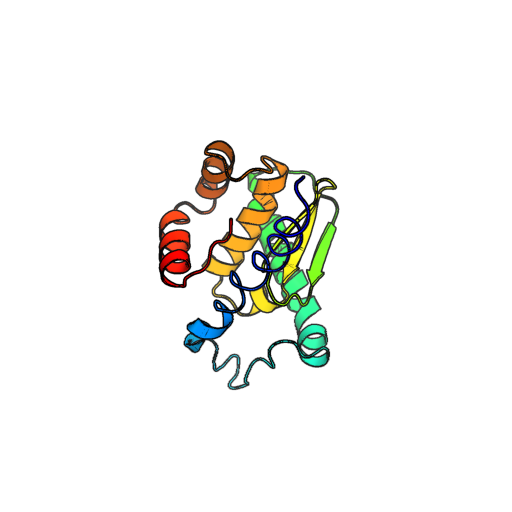 96 ? 8.217 -1.625 -5.249 1.00 88.19 96 LYS A CA 1
ATOM 818 C C . LYS A 1 96 ? 7.545 -2.543 -4.229 1.00 88.19 96 LYS A C 1
ATOM 820 O O . LYS A 1 96 ? 8.238 -3.397 -3.688 1.00 88.19 96 LYS A O 1
ATOM 825 N N . ILE A 1 97 ? 6.231 -2.428 -3.992 1.00 90.06 97 ILE A N 1
ATOM 826 C CA . ILE A 1 97 ? 5.488 -3.441 -3.218 1.00 90.06 97 ILE A CA 1
ATOM 827 C C . ILE A 1 97 ? 5.632 -4.843 -3.826 1.00 90.06 97 ILE A C 1
ATOM 829 O O . ILE A 1 97 ? 5.570 -5.826 -3.100 1.00 90.06 97 ILE A O 1
ATOM 833 N N . LEU A 1 98 ? 5.889 -4.923 -5.140 1.00 91.25 98 LEU A N 1
ATOM 834 C CA . LEU A 1 98 ? 6.145 -6.166 -5.864 1.00 91.25 98 LEU A CA 1
ATOM 835 C C . LEU A 1 98 ? 7.338 -6.945 -5.309 1.00 91.25 98 LEU A C 1
ATOM 837 O O . LEU A 1 98 ? 7.374 -8.165 -5.417 1.00 91.25 98 LEU A O 1
ATOM 841 N N . PHE A 1 99 ? 8.320 -6.240 -4.754 1.00 83.19 99 PHE A N 1
ATOM 842 C CA . PHE A 1 99 ? 9.549 -6.861 -4.282 1.00 83.19 99 PHE A CA 1
ATOM 843 C C . PHE A 1 99 ? 9.487 -7.240 -2.814 1.00 83.19 99 PHE A C 1
ATOM 845 O O . PHE A 1 99 ? 10.379 -7.945 -2.371 1.00 83.19 99 PHE A O 1
ATOM 852 N N . LEU A 1 100 ? 8.482 -6.772 -2.068 1.00 80.31 100 LEU A N 1
ATOM 853 C CA . LEU A 1 100 ? 8.330 -7.055 -0.646 1.00 80.31 100 LEU A CA 1
ATOM 854 C C . LEU A 1 100 ? 7.902 -8.507 -0.417 1.00 80.31 100 LEU A C 1
ATOM 856 O O . LEU A 1 100 ? 7.283 -9.130 -1.278 1.00 80.31 100 LEU A O 1
ATOM 860 N N . SER A 1 101 ? 8.171 -9.029 0.784 1.00 81.88 101 SER A N 1
ATOM 861 C CA . SER A 1 101 ? 7.486 -10.244 1.224 1.00 81.88 101 SER A CA 1
ATOM 862 C C . SER A 1 101 ? 5.974 -10.012 1.193 1.00 81.88 101 SER A C 1
ATOM 864 O O . SER A 1 101 ? 5.500 -8.892 1.421 1.00 81.88 101 SER A O 1
ATOM 866 N N . GLN A 1 102 ? 5.208 -11.072 0.939 1.00 85.69 102 GLN A N 1
ATOM 867 C CA . GLN A 1 102 ? 3.758 -10.964 0.805 1.00 85.69 102 GLN A CA 1
ATOM 868 C C . GLN A 1 102 ? 3.116 -10.288 2.026 1.00 85.69 102 GLN A C 1
ATOM 870 O O . GLN A 1 102 ? 2.327 -9.370 1.850 1.00 85.69 102 GLN A O 1
ATOM 875 N N . GLY A 1 103 ? 3.528 -10.639 3.250 1.00 85.50 103 GLY A N 1
ATOM 876 C CA . GLY A 1 103 ? 2.992 -10.025 4.472 1.00 85.50 103 GLY A CA 1
ATOM 877 C C . GLY A 1 103 ? 3.224 -8.510 4.575 1.00 85.50 103 GLY A C 1
ATOM 878 O O . GLY A 1 103 ? 2.349 -7.785 5.043 1.00 85.50 103 GLY A O 1
ATOM 879 N N . LEU A 1 104 ? 4.366 -8.000 4.096 1.00 84.25 104 LEU A N 1
ATOM 880 C CA . LEU A 1 104 ? 4.629 -6.555 4.066 1.00 84.25 104 LEU A CA 1
ATOM 881 C C . LEU A 1 104 ? 3.832 -5.849 2.963 1.00 84.25 104 LEU A C 1
ATOM 883 O O . LEU A 1 104 ? 3.333 -4.745 3.183 1.00 84.25 104 LEU A O 1
ATOM 887 N N . SER A 1 105 ? 3.706 -6.479 1.791 1.00 89.69 105 SER A N 1
ATOM 888 C CA . SER A 1 105 ? 2.873 -5.965 0.699 1.00 89.69 105 SER A CA 1
ATOM 889 C C . SER A 1 105 ? 1.402 -5.892 1.121 1.00 89.69 105 SER A C 1
ATOM 891 O O . SER A 1 105 ? 0.770 -4.843 1.000 1.00 89.69 105 SER A O 1
ATOM 893 N N . ASP A 1 106 ? 0.897 -6.964 1.731 1.00 95.44 106 ASP A N 1
ATOM 894 C CA . ASP A 1 106 ? -0.459 -7.067 2.264 1.00 95.44 106 ASP A CA 1
ATOM 895 C C . ASP A 1 106 ? -0.729 -6.018 3.337 1.00 95.44 106 ASP A C 1
ATOM 897 O O . ASP A 1 106 ? -1.753 -5.344 3.280 1.00 95.44 106 ASP A O 1
ATOM 901 N N . TYR A 1 107 ? 0.206 -5.811 4.270 1.00 92.88 107 TYR A N 1
ATOM 902 C CA . TYR A 1 107 ? 0.089 -4.758 5.277 1.00 92.88 107 TYR A CA 1
ATOM 903 C C . TYR A 1 107 ? -0.088 -3.369 4.646 1.00 92.88 107 TYR A C 1
ATOM 905 O O . TYR A 1 107 ? -0.998 -2.639 5.037 1.00 92.88 107 TYR A O 1
ATOM 913 N N . ILE A 1 108 ? 0.729 -3.005 3.649 1.00 92.62 108 ILE A N 1
ATOM 914 C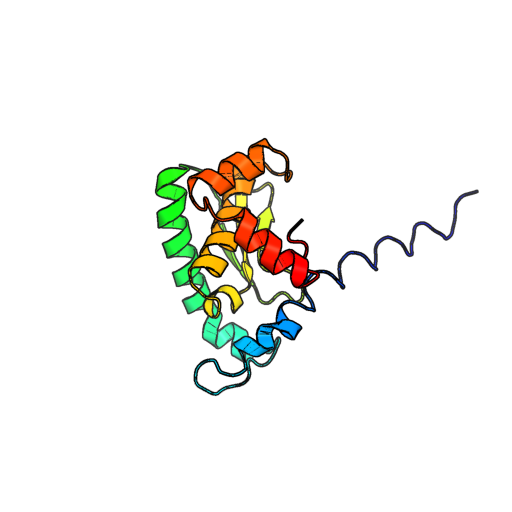 CA . ILE A 1 108 ? 0.616 -1.709 2.955 1.00 92.62 108 ILE A CA 1
ATOM 915 C C . ILE A 1 108 ? -0.721 -1.607 2.213 1.00 92.62 108 ILE A C 1
ATOM 917 O O . ILE A 1 108 ? -1.386 -0.575 2.273 1.00 92.62 108 ILE A O 1
ATOM 921 N N . ILE A 1 109 ? -1.134 -2.670 1.522 1.00 97.00 109 ILE A N 1
ATOM 922 C CA . ILE A 1 109 ? -2.387 -2.696 0.761 1.00 97.00 109 ILE A CA 1
ATOM 923 C C . ILE A 1 109 ? -3.597 -2.545 1.684 1.00 97.00 109 ILE A C 1
ATOM 925 O O . ILE A 1 109 ? -4.460 -1.706 1.423 1.00 97.00 109 ILE A O 1
ATOM 929 N N . VAL A 1 110 ? -3.640 -3.306 2.779 1.00 97.94 110 VAL A N 1
ATOM 930 C CA . VAL A 1 110 ? -4.703 -3.227 3.787 1.00 97.94 110 VAL A CA 1
ATOM 931 C C . VAL A 1 110 ? -4.720 -1.854 4.447 1.00 97.94 110 VAL A C 1
ATOM 933 O O . VAL A 1 110 ? -5.795 -1.286 4.601 1.00 97.94 110 VAL A O 1
ATOM 936 N N . HIS A 1 111 ? -3.560 -1.280 4.774 1.00 95.12 111 HIS A N 1
ATOM 937 C CA . HIS A 1 111 ? -3.468 0.059 5.361 1.00 95.12 111 HIS A CA 1
ATOM 938 C C . HIS A 1 111 ? -4.177 1.108 4.492 1.00 95.12 111 HIS A C 1
ATOM 940 O O . HIS A 1 111 ? -5.056 1.826 4.968 1.00 95.12 111 HIS A O 1
ATOM 946 N N . GLU A 1 112 ? -3.853 1.156 3.197 1.00 96.62 112 GLU A N 1
ATOM 947 C CA . GLU A 1 112 ? -4.487 2.110 2.283 1.00 96.62 112 GLU A CA 1
ATOM 948 C C . GLU A 1 112 ? -5.960 1.790 2.016 1.00 96.62 112 GLU A C 1
ATOM 950 O O . GLU A 1 112 ? -6.768 2.701 1.835 1.00 96.62 112 GLU A O 1
ATOM 955 N N . LEU A 1 113 ? -6.335 0.509 2.009 1.00 97.88 113 LEU A N 1
ATOM 956 C CA . LEU A 1 113 ? -7.726 0.095 1.855 1.00 97.88 113 LEU A CA 1
ATOM 957 C C . LEU A 1 113 ? -8.576 0.527 3.062 1.00 97.88 113 LEU A C 1
ATOM 959 O O . LEU A 1 113 ? -9.677 1.046 2.884 1.00 97.88 113 LEU A O 1
ATOM 963 N N . CYS A 1 114 ? -8.056 0.387 4.285 1.00 97.81 114 CYS A N 1
ATOM 964 C CA . CYS A 1 114 ? -8.731 0.803 5.515 1.00 97.81 114 CYS A CA 1
ATOM 965 C C . CYS A 1 114 ? -8.976 2.315 5.581 1.00 97.81 114 CYS A C 1
ATOM 967 O O . CYS A 1 114 ? -9.939 2.738 6.224 1.00 97.81 114 CYS A O 1
ATOM 969 N N . HIS A 1 115 ? -8.194 3.127 4.862 1.00 95.88 115 HIS A N 1
ATOM 970 C CA . HIS A 1 115 ? -8.454 4.563 4.758 1.00 95.88 115 HIS A CA 1
ATOM 971 C C . HIS A 1 115 ? -9.785 4.914 4.082 1.00 95.88 115 HIS A C 1
ATOM 973 O O . HIS A 1 115 ? -10.286 6.017 4.280 1.00 95.88 115 HIS A O 1
ATOM 979 N N . LEU A 1 116 ? -10.401 3.989 3.336 1.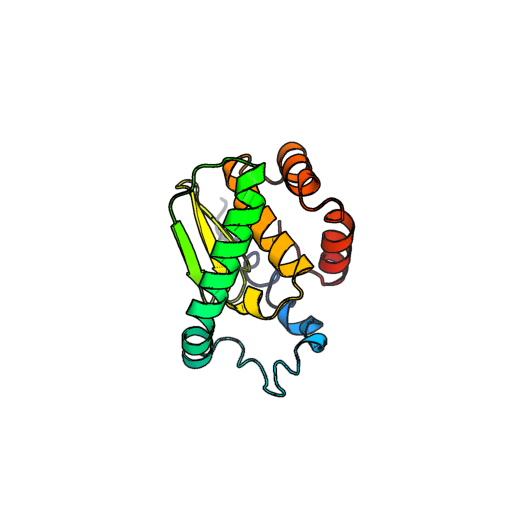00 97.12 116 LEU A N 1
ATOM 980 C CA . LEU A 1 116 ? -11.763 4.175 2.820 1.00 97.12 116 LEU A CA 1
ATOM 981 C C . LEU A 1 116 ? -12.825 4.158 3.931 1.00 97.12 116 LEU A C 1
ATOM 983 O O . LEU A 1 116 ? -13.889 4.744 3.750 1.00 97.12 116 LEU A O 1
ATOM 987 N N . GLY A 1 117 ? -12.542 3.497 5.059 1.00 95.69 117 GLY A N 1
ATOM 988 C CA . GLY A 1 117 ? -13.413 3.465 6.235 1.00 95.69 117 GLY A CA 1
ATOM 989 C C . GLY A 1 117 ? -13.058 4.516 7.292 1.00 95.69 117 GLY A C 1
ATOM 990 O O . GLY A 1 117 ? -13.951 5.038 7.949 1.00 95.69 117 GLY A O 1
ATOM 991 N N . GLU A 1 118 ? -11.771 4.847 7.455 1.00 95.38 118 GLU A N 1
ATOM 992 C CA . GLU A 1 118 ? -11.296 5.831 8.439 1.00 95.38 118 GLU A CA 1
ATOM 993 C C . GLU A 1 118 ? -10.000 6.519 7.957 1.00 95.38 118 GLU A C 1
ATOM 995 O O . GLU A 1 118 ? -8.954 5.891 7.816 1.00 95.38 118 GLU A O 1
ATOM 1000 N N . PHE A 1 119 ? -10.035 7.832 7.707 1.00 87.69 119 PHE A N 1
ATOM 1001 C CA . PHE A 1 119 ? -8.895 8.554 7.108 1.00 87.69 119 PHE A CA 1
ATOM 1002 C C . PHE A 1 119 ? -7.781 8.926 8.091 1.00 87.69 119 PHE A C 1
ATOM 1004 O O . PHE A 1 119 ? -6.661 9.191 7.663 1.00 87.69 119 PHE A O 1
ATOM 1011 N N . ASN A 1 120 ? -8.076 8.992 9.388 1.00 84.00 120 ASN A N 1
ATOM 1012 C CA . ASN A 1 120 ? -7.069 9.251 10.415 1.00 84.00 120 ASN A CA 1
ATOM 1013 C C . ASN A 1 120 ? -6.598 7.926 11.031 1.00 84.00 120 ASN A C 1
ATOM 1015 O O . ASN A 1 120 ? -7.356 6.967 11.113 1.00 84.00 120 ASN A O 1
ATOM 1019 N N . HIS A 1 121 ? -5.368 7.865 11.533 1.00 88.25 121 HIS A N 1
ATOM 1020 C CA . HIS A 1 121 ? -4.827 6.670 12.197 1.00 88.25 121 HIS A CA 1
ATOM 1021 C C . HIS A 1 121 ? -5.322 6.511 13.646 1.00 88.25 121 HIS A C 1
ATOM 1023 O O . HIS A 1 121 ? -4.541 6.204 14.550 1.00 88.25 121 HIS A O 1
ATOM 1029 N N . SER A 1 122 ? -6.614 6.748 13.896 1.00 88.44 122 SER A N 1
ATOM 1030 C CA . SER A 1 122 ? -7.234 6.557 15.212 1.00 88.44 122 SER A CA 1
ATOM 1031 C C . SER A 1 122 ? -7.322 5.081 15.605 1.00 88.44 122 SER A C 1
ATOM 1033 O O . SER A 1 122 ? -7.065 4.169 14.818 1.00 88.44 122 SER A O 1
ATOM 1035 N N . ARG A 1 123 ? -7.770 4.817 16.839 1.00 92.50 123 ARG A N 1
ATOM 1036 C CA . ARG A 1 123 ? -8.088 3.455 17.295 1.00 92.50 123 ARG A CA 1
ATOM 1037 C C . ARG A 1 123 ? -9.056 2.739 16.343 1.00 92.50 123 ARG A C 1
ATOM 1039 O O . ARG A 1 123 ? -8.892 1.545 16.124 1.00 92.50 123 ARG A O 1
ATOM 1046 N N . LYS A 1 124 ? -10.023 3.450 15.746 1.00 95.19 124 LYS A N 1
ATOM 1047 C CA . LYS A 1 124 ? -10.955 2.860 14.771 1.00 95.19 124 LYS A CA 1
ATOM 1048 C C . LYS A 1 124 ? -10.219 2.347 13.534 1.00 95.19 124 LYS A C 1
ATOM 1050 O O . LYS A 1 124 ? -10.456 1.213 13.135 1.00 95.19 124 LYS A O 1
ATOM 1055 N N . PHE A 1 125 ? -9.287 3.129 12.991 1.00 92.88 125 PHE A N 1
ATOM 1056 C CA . PHE A 1 125 ? -8.461 2.713 11.858 1.00 92.88 125 PHE A CA 1
ATOM 1057 C C . PHE A 1 125 ? -7.639 1.463 12.173 1.00 92.88 125 PHE A C 1
ATOM 1059 O O . PHE A 1 125 ? -7.698 0.482 11.437 1.00 92.88 125 PHE A O 1
ATOM 1066 N N . TRP A 1 126 ? -6.922 1.450 13.299 1.00 92.81 126 TRP A N 1
ATOM 1067 C CA . TRP A 1 126 ? -6.104 0.289 13.662 1.00 92.81 126 TRP A CA 1
ATOM 1068 C C . TRP A 1 126 ? -6.944 -0.956 13.956 1.00 92.81 126 TRP A C 1
ATOM 1070 O O . TRP A 1 126 ? -6.532 -2.060 13.609 1.00 92.81 126 TRP A O 1
ATOM 1080 N N . ASN A 1 127 ? -8.152 -0.786 14.501 1.00 96.50 127 ASN A N 1
ATOM 1081 C CA . ASN A 1 127 ? -9.109 -1.881 14.644 1.00 96.50 127 ASN A CA 1
ATOM 1082 C C . ASN A 1 127 ? -9.566 -2.431 13.288 1.00 96.50 127 ASN A C 1
ATOM 1084 O O . ASN A 1 127 ? -9.851 -3.619 13.206 1.00 96.50 127 ASN A O 1
ATOM 1088 N N . LEU A 1 128 ? -9.661 -1.607 12.237 1.00 96.25 128 LEU A N 1
ATOM 1089 C CA . LEU A 1 128 ? -9.945 -2.099 10.888 1.00 96.25 128 LEU A CA 1
ATOM 1090 C C . LEU A 1 128 ? -8.773 -2.929 10.369 1.00 96.25 128 LEU A C 1
ATOM 1092 O O . LEU A 1 128 ? -8.988 -4.081 10.016 1.00 96.25 128 LEU A O 1
ATOM 1096 N N . VAL A 1 129 ? -7.549 -2.394 10.415 1.00 95.12 129 VAL A N 1
ATOM 1097 C CA . VAL A 1 129 ? -6.337 -3.093 9.948 1.00 95.12 129 VAL A CA 1
ATOM 1098 C C . VAL A 1 129 ? -6.172 -4.456 10.633 1.00 95.12 129 VAL A C 1
ATOM 1100 O O . VAL A 1 129 ? -5.916 -5.460 9.968 1.00 95.12 129 VAL A O 1
ATOM 1103 N N . ALA A 1 130 ? -6.381 -4.509 11.951 1.00 95.81 130 ALA A N 1
ATOM 1104 C CA . ALA A 1 130 ? -6.236 -5.722 12.755 1.00 95.81 130 ALA A CA 1
ATOM 1105 C C . ALA A 1 130 ? -7.166 -6.873 12.332 1.00 95.81 130 ALA A C 1
ATOM 1107 O O . ALA A 1 130 ? -6.859 -8.027 12.616 1.00 95.81 130 ALA A O 1
ATOM 1108 N N . LYS A 1 131 ? -8.289 -6.585 11.655 1.00 97.31 131 LYS A N 1
ATOM 1109 C CA . LYS A 1 131 ? -9.255 -7.615 11.239 1.00 97.31 131 LYS A CA 1
ATOM 1110 C C . LYS A 1 131 ? -8.694 -8.564 10.187 1.00 97.31 131 LYS A C 1
ATOM 1112 O O . LYS A 1 131 ? -9.064 -9.731 10.182 1.00 97.31 131 LYS A O 1
ATOM 1117 N N . THR A 1 132 ? -7.832 -8.072 9.298 1.00 96.94 132 THR A N 1
ATOM 1118 C CA . THR A 1 132 ? -7.237 -8.888 8.224 1.00 96.94 132 THR A CA 1
ATOM 1119 C C . THR A 1 132 ? -5.725 -9.025 8.346 1.00 96.94 132 THR A C 1
ATOM 1121 O O . THR A 1 132 ? -5.141 -9.891 7.704 1.00 96.94 132 THR A O 1
ATOM 1124 N N . VAL A 1 133 ? -5.082 -8.190 9.168 1.00 93.81 133 VAL A N 1
ATOM 1125 C CA . VAL A 1 133 ? -3.652 -8.270 9.487 1.00 93.81 133 VAL A CA 1
ATOM 1126 C C . VAL A 1 133 ? -3.496 -8.230 11.014 1.00 93.81 133 VAL A C 1
ATOM 1128 O O . VAL A 1 133 ? -3.133 -7.191 11.568 1.00 93.81 133 VAL A O 1
ATOM 1131 N N . PRO A 1 134 ? -3.791 -9.329 11.732 1.00 91.81 134 PRO A N 1
ATOM 1132 C CA . PRO A 1 134 ? -3.768 -9.341 13.200 1.00 91.81 134 PRO A CA 1
ATOM 1133 C C . PRO A 1 134 ? -2.373 -9.038 13.771 1.00 91.81 134 PRO A C 1
ATOM 1135 O O . PRO A 1 134 ? -2.249 -8.336 14.773 1.00 91.81 134 PRO A O 1
ATOM 1138 N N . ASP A 1 135 ? -1.313 -9.445 13.067 1.00 87.50 135 ASP A N 1
ATOM 1139 C CA . ASP A 1 135 ? 0.082 -9.214 13.462 1.00 87.50 135 ASP A CA 1
ATOM 1140 C C . ASP A 1 135 ? 0.617 -7.813 13.094 1.00 87.50 135 ASP A C 1
ATOM 1142 O O . ASP A 1 135 ? 1.828 -7.567 13.146 1.00 87.50 135 ASP A O 1
ATOM 1146 N N . TYR A 1 136 ? -0.250 -6.856 12.731 1.00 84.56 136 TYR A N 1
ATOM 1147 C CA . TYR A 1 136 ? 0.181 -5.525 12.279 1.00 84.56 136 TYR A CA 1
ATOM 1148 C C . TYR A 1 136 ? 1.048 -4.787 13.307 1.00 84.56 136 TYR A C 1
ATOM 1150 O O . TYR A 1 136 ? 1.910 -4.000 12.924 1.00 84.56 136 TYR A O 1
ATOM 1158 N N . LEU A 1 137 ? 0.861 -5.038 14.608 1.00 84.31 137 LEU A N 1
ATOM 1159 C CA . LEU A 1 137 ? 1.679 -4.434 15.664 1.00 84.31 137 LEU A CA 1
ATOM 1160 C C . LEU A 1 137 ? 3.131 -4.911 15.608 1.00 84.31 137 LEU A C 1
ATOM 1162 O O . LEU A 1 137 ? 4.043 -4.108 15.815 1.00 84.31 137 LEU A O 1
ATOM 1166 N N . LYS A 1 138 ? 3.359 -6.191 15.291 1.00 84.31 138 LYS A N 1
ATOM 1167 C CA . LYS A 1 138 ? 4.704 -6.743 15.100 1.00 84.31 138 LYS A CA 1
ATOM 1168 C C . LYS A 1 138 ? 5.361 -6.102 13.883 1.00 84.31 138 LYS A C 1
ATOM 1170 O O . LYS A 1 138 ? 6.459 -5.565 14.008 1.00 84.31 138 LYS A O 1
ATOM 1175 N N . ILE A 1 139 ? 4.639 -6.051 12.763 1.00 80.94 139 ILE A N 1
ATOM 1176 C CA . ILE A 1 139 ? 5.087 -5.396 11.527 1.00 80.94 139 ILE A CA 1
ATOM 1177 C C . ILE A 1 139 ? 5.413 -3.917 11.800 1.00 80.94 139 ILE A C 1
ATOM 1179 O O . ILE A 1 139 ? 6.509 -3.454 11.494 1.00 80.94 139 ILE A O 1
ATOM 1183 N N . LYS A 1 140 ? 4.525 -3.175 12.476 1.00 78.31 140 LYS A N 1
ATOM 1184 C CA . LYS A 1 140 ? 4.736 -1.767 12.852 1.00 78.31 140 LYS A CA 1
ATOM 1185 C C . LYS A 1 140 ? 5.935 -1.588 13.783 1.00 78.31 140 LYS A C 1
ATOM 1187 O O . LYS A 1 140 ? 6.689 -0.634 13.622 1.00 78.31 140 LYS A O 1
ATOM 1192 N N . SER A 1 141 ? 6.137 -2.488 14.743 1.00 78.69 141 SER A N 1
ATOM 1193 C CA . SER A 1 141 ? 7.288 -2.467 15.655 1.00 78.69 141 SER A CA 1
ATOM 1194 C C . SER A 1 141 ? 8.608 -2.695 14.913 1.00 78.69 141 SER A C 1
ATOM 1196 O O . SER A 1 141 ? 9.567 -1.942 15.103 1.00 78.69 141 SER A O 1
ATOM 1198 N N . GLU A 1 142 ? 8.650 -3.675 14.010 1.00 71.81 142 GLU A N 1
ATOM 1199 C CA . GLU A 1 142 ? 9.793 -3.924 13.128 1.00 71.81 142 GLU A CA 1
ATOM 1200 C C . GLU A 1 142 ? 10.086 -2.700 12.256 1.00 71.81 142 GLU A C 1
ATOM 1202 O O . GLU A 1 142 ? 11.232 -2.258 12.179 1.00 71.81 142 GLU A O 1
ATOM 1207 N N . LEU A 1 143 ? 9.047 -2.065 11.712 1.00 68.56 143 LEU A N 1
ATOM 1208 C CA . LEU A 1 143 ? 9.173 -0.843 10.920 1.00 68.56 143 LEU A CA 1
ATOM 1209 C C . LEU A 1 143 ? 9.596 0.372 11.778 1.00 68.56 143 LEU A C 1
ATOM 1211 O O . LEU A 1 143 ? 10.396 1.207 11.356 1.00 68.56 143 LEU A O 1
ATOM 1215 N N . LYS A 1 144 ? 9.191 0.457 13.043 1.00 65.94 144 LYS A N 1
ATOM 1216 C CA . LYS A 1 144 ? 9.650 1.528 13.941 1.00 65.94 144 LYS A CA 1
ATOM 1217 C C . LYS A 1 144 ? 11.131 1.386 14.301 1.00 65.94 144 LYS A C 1
ATOM 1219 O O . LYS A 1 144 ? 11.852 2.380 14.309 1.00 65.94 144 LYS A O 1
ATOM 1224 N N . LYS A 1 145 ? 11.624 0.157 14.514 1.00 62.09 145 LYS A N 1
ATOM 1225 C CA . LYS A 1 145 ? 13.071 -0.136 14.666 1.00 62.09 145 LYS A CA 1
ATOM 1226 C C . LYS A 1 145 ? 13.871 0.233 13.417 1.00 62.09 145 LYS A C 1
ATOM 1228 O O . LYS A 1 145 ? 15.099 0.334 13.456 1.00 62.09 145 LYS A O 1
ATOM 1233 N N . THR A 1 146 ? 13.167 0.409 12.302 1.00 51.28 146 THR A N 1
ATOM 1234 C CA . THR A 1 146 ? 13.717 0.885 11.043 1.00 51.28 146 THR A CA 1
ATOM 1235 C C . THR A 1 146 ? 13.681 2.416 10.901 1.00 51.28 146 THR A C 1
ATOM 1237 O O . THR A 1 146 ? 14.052 2.950 9.868 1.00 51.28 146 THR A O 1
ATOM 1240 N N . GLY A 1 147 ? 13.254 3.165 11.923 1.00 48.62 147 GLY A N 1
ATOM 1241 C CA . GLY A 1 147 ? 13.107 4.624 11.824 1.00 48.62 147 GLY A CA 1
ATOM 1242 C C . GLY A 1 147 ? 11.985 5.056 10.874 1.00 48.62 147 GLY A C 1
ATOM 1243 O O . GLY A 1 147 ? 11.944 6.207 10.446 1.00 48.62 147 GLY A O 1
ATOM 1244 N N . ILE A 1 148 ? 11.079 4.137 10.533 1.00 49.22 148 ILE A N 1
ATOM 1245 C CA . ILE A 1 148 ? 9.983 4.376 9.601 1.00 49.22 148 ILE A CA 1
ATOM 1246 C C . ILE A 1 148 ? 8.706 4.582 10.399 1.00 49.22 148 ILE A C 1
ATOM 1248 O O . ILE A 1 148 ? 8.315 3.742 11.210 1.00 49.22 148 ILE A O 1
ATOM 1252 N N . SER A 1 149 ? 8.043 5.699 10.123 1.00 46.06 149 SER A N 1
ATOM 1253 C CA . SER A 1 149 ? 6.652 5.924 10.495 1.00 46.06 149 SER A CA 1
ATOM 1254 C C . SER A 1 149 ? 5.816 5.813 9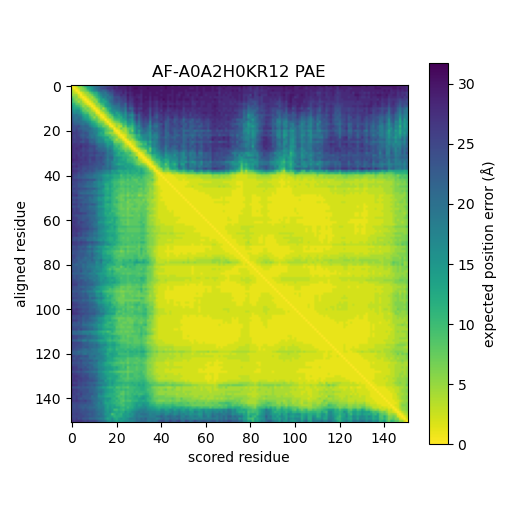.228 1.00 46.06 149 SER A C 1
ATOM 1256 O O . SER A 1 149 ? 6.083 6.524 8.260 1.00 46.06 149 SER A O 1
ATOM 1258 N N . PHE A 1 150 ? 4.835 4.910 9.233 1.00 51.53 150 PHE A N 1
ATOM 1259 C CA . PHE A 1 150 ? 3.785 4.841 8.205 1.00 51.53 150 PHE A CA 1
ATOM 1260 C C . PHE A 1 150 ? 2.665 5.860 8.460 1.00 51.53 150 PHE A C 1
ATOM 1262 O O . PHE A 1 150 ? 1.770 5.998 7.632 1.00 51.53 150 PHE A O 1
ATOM 1269 N N . ASP A 1 151 ? 2.774 6.570 9.585 1.00 47.88 151 ASP A N 1
ATOM 1270 C CA . ASP A 1 151 ? 1.899 7.642 10.044 1.00 47.88 151 ASP A CA 1
ATOM 1271 C C . ASP A 1 151 ? 2.467 9.007 9.602 1.00 47.88 151 ASP A C 1
ATOM 1273 O O . ASP A 1 151 ? 3.680 9.264 9.866 1.00 47.88 151 ASP A O 1
#

Mean predicted aligned error: 9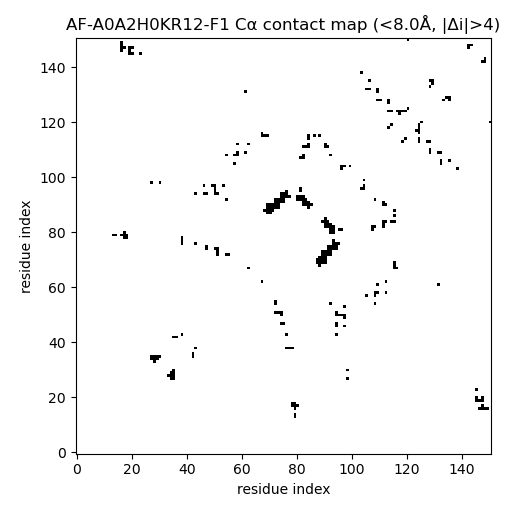.98 Å

Nearest PDB structures (foldseek):
  4jiu-assembly1_A  TM=7.690E-01  e=5.446E-05  Pyrococcus abyssi GE5
  6yjq-assembly1_AAA  TM=5.120E-01  e=5.958E+00  Homo sapiens
  6yjs-assembly2_BBB  TM=5.142E-01  e=5.603E+00  Homo sapiens
  5zic-assembly2_B  TM=5.180E-01  e=5.958E+00  Homo sapiens
  6yjq-assembly2_BBB  TM=5.166E-01  e=5.603E+00  Homo sapiens

Organism: NCBI:txid1974818